Protein AF-A0A7Y0S2H9-F1 (afdb_monomer_lite)

Structure (mmCIF, N/CA/C/O backbone):
data_AF-A0A7Y0S2H9-F1
#
_entry.id   AF-A0A7Y0S2H9-F1
#
loop_
_atom_site.group_PDB
_atom_site.id
_atom_site.type_symbol
_atom_site.label_atom_id
_atom_site.label_alt_id
_atom_site.label_comp_id
_atom_site.label_asym_id
_atom_site.label_entity_id
_atom_site.label_seq_id
_atom_site.pdbx_PDB_ins_code
_atom_site.Cartn_x
_atom_site.Cartn_y
_atom_site.Cartn_z
_atom_site.occupancy
_atom_site.B_iso_or_equiv
_atom_site.auth_seq_id
_atom_site.auth_comp_id
_atom_site.auth_asym_id
_atom_site.auth_atom_id
_atom_site.pdbx_PDB_model_num
ATOM 1 N N . ASN A 1 1 ? -12.670 8.891 1.749 1.00 87.56 1 ASN A N 1
ATOM 2 C CA . ASN A 1 1 ? -11.990 9.666 0.675 1.00 87.56 1 ASN A CA 1
ATOM 3 C C . ASN A 1 1 ? -11.824 8.788 -0.555 1.00 87.56 1 ASN A C 1
ATOM 5 O O . ASN A 1 1 ? -11.623 7.601 -0.358 1.00 87.56 1 ASN A O 1
ATOM 9 N N . ILE A 1 2 ? -11.916 9.323 -1.778 1.00 94.75 2 ILE A N 1
ATOM 10 C CA . ILE A 1 2 ? -11.674 8.546 -3.011 1.00 94.75 2 ILE A CA 1
ATOM 11 C C . ILE A 1 2 ? -10.525 9.192 -3.783 1.00 94.75 2 ILE A C 1
ATOM 13 O O . ILE A 1 2 ? -10.579 10.388 -4.066 1.00 94.75 2 ILE A O 1
ATOM 17 N N . ILE A 1 3 ? -9.511 8.401 -4.123 1.00 95.56 3 ILE A N 1
ATOM 18 C CA . ILE A 1 3 ? -8.389 8.796 -4.976 1.00 95.56 3 ILE A CA 1
ATOM 19 C C . ILE A 1 3 ? -8.462 7.952 -6.245 1.00 95.56 3 ILE A C 1
ATOM 21 O O . ILE A 1 3 ? -8.436 6.728 -6.168 1.00 95.56 3 ILE A O 1
ATOM 25 N N . ARG A 1 4 ? -8.560 8.610 -7.403 1.00 96.19 4 ARG A N 1
ATOM 26 C CA . ARG A 1 4 ? -8.532 7.949 -8.714 1.00 96.19 4 ARG A CA 1
ATOM 27 C C . ARG A 1 4 ? -7.180 8.176 -9.360 1.00 96.19 4 ARG A C 1
ATOM 29 O O . ARG A 1 4 ? -6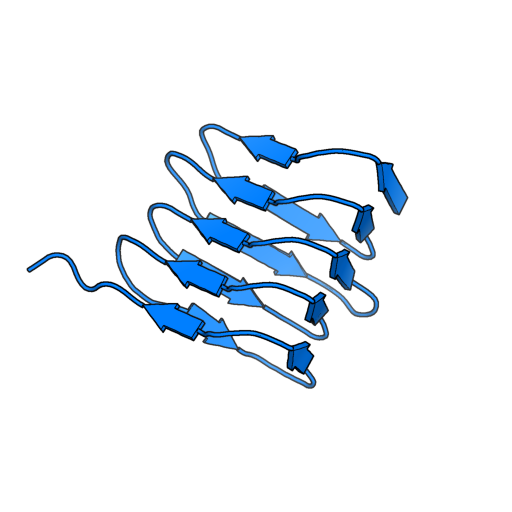.882 9.299 -9.762 1.00 96.19 4 ARG A O 1
ATOM 36 N N . GLY A 1 5 ? -6.374 7.124 -9.424 1.00 95.00 5 GLY A N 1
ATOM 37 C CA . GLY A 1 5 ? -4.983 7.176 -9.852 1.00 95.00 5 GLY A CA 1
ATOM 38 C C . GLY A 1 5 ? -4.006 6.775 -8.750 1.00 95.00 5 GLY A C 1
ATOM 39 O O . GLY A 1 5 ? -4.381 6.485 -7.613 1.00 95.00 5 GLY A O 1
ATOM 40 N N . ASN A 1 6 ? -2.729 6.746 -9.120 1.00 96.31 6 ASN A N 1
ATOM 41 C CA . ASN A 1 6 ? -1.670 6.246 -8.254 1.00 96.31 6 ASN A CA 1
ATOM 42 C C . ASN A 1 6 ? -1.316 7.255 -7.157 1.00 96.31 6 ASN A C 1
ATOM 44 O O . ASN A 1 6 ? -1.276 8.464 -7.388 1.00 96.31 6 ASN A O 1
ATOM 48 N N . VAL A 1 7 ? -0.999 6.737 -5.973 1.00 95.88 7 VAL A N 1
ATOM 49 C CA . VAL A 1 7 ? -0.448 7.509 -4.859 1.00 95.88 7 VAL A CA 1
ATOM 50 C C . VAL A 1 7 ? 1.039 7.215 -4.780 1.00 95.88 7 VAL A C 1
ATOM 52 O O . VAL A 1 7 ? 1.430 6.082 -4.519 1.00 95.88 7 VAL A O 1
ATOM 55 N N . GLU A 1 8 ? 1.869 8.233 -4.971 1.00 95.81 8 GLU A N 1
ATOM 56 C CA . GLU A 1 8 ? 3.319 8.116 -4.843 1.00 95.81 8 GLU A CA 1
ATOM 57 C C . GLU A 1 8 ? 3.832 9.124 -3.816 1.00 95.81 8 GLU A C 1
ATOM 59 O O . GLU A 1 8 ? 3.503 10.310 -3.866 1.00 95.81 8 GLU A O 1
ATOM 64 N N . ALA A 1 9 ? 4.632 8.648 -2.864 1.00 94.50 9 ALA A N 1
ATOM 65 C CA . ALA A 1 9 ? 5.262 9.501 -1.869 1.00 94.50 9 ALA A CA 1
ATOM 66 C C . ALA A 1 9 ? 6.727 9.119 -1.655 1.00 94.50 9 ALA A C 1
ATOM 68 O O . ALA A 1 9 ? 7.093 7.944 -1.605 1.00 94.50 9 ALA A O 1
ATOM 69 N N . ALA A 1 10 ? 7.569 10.133 -1.448 1.00 93.75 10 ALA A N 1
ATOM 70 C CA . ALA A 1 10 ? 8.959 9.927 -1.052 1.00 93.75 10 ALA A CA 1
ATOM 71 C C . ALA A 1 10 ? 9.083 9.404 0.393 1.00 93.75 10 ALA A C 1
ATOM 73 O O . ALA A 1 10 ? 10.020 8.678 0.702 1.00 93.75 10 ALA A O 1
ATOM 74 N N . GLY A 1 11 ? 8.138 9.758 1.269 1.00 93.50 11 GLY A N 1
ATOM 75 C CA . GLY A 1 11 ? 8.090 9.329 2.669 1.00 93.50 11 GLY A CA 1
ATOM 76 C C . GLY A 1 11 ? 6.938 8.369 2.957 1.00 93.50 11 GLY A C 1
ATOM 77 O O . GLY A 1 11 ? 6.428 7.694 2.064 1.00 93.50 11 GLY A O 1
ATOM 78 N N . THR A 1 12 ? 6.514 8.315 4.218 1.00 95.06 12 THR A N 1
ATOM 79 C CA . THR A 1 12 ? 5.418 7.442 4.655 1.00 95.06 12 THR A CA 1
ATOM 80 C C . THR A 1 12 ? 4.075 7.864 4.059 1.00 95.06 12 THR A C 1
ATOM 82 O O . THR A 1 12 ? 3.678 9.024 4.161 1.00 95.06 12 THR A O 1
ATOM 85 N N . VAL A 1 13 ? 3.341 6.901 3.504 1.00 95.94 13 VAL A N 1
ATOM 86 C CA . VAL A 1 13 ? 1.937 7.052 3.109 1.00 95.94 13 VAL A CA 1
ATOM 87 C C . VAL A 1 13 ? 1.064 6.558 4.256 1.00 95.94 13 VAL A C 1
ATOM 89 O O . VAL A 1 13 ? 1.224 5.430 4.709 1.00 95.94 13 VAL A O 1
ATOM 92 N N . THR A 1 14 ? 0.142 7.396 4.732 1.00 95.56 14 THR A N 1
ATOM 93 C CA . THR A 1 14 ? -0.871 7.005 5.726 1.00 95.56 14 THR A CA 1
ATOM 94 C C . THR A 1 14 ? -2.261 7.198 5.140 1.00 95.56 14 THR A C 1
ATOM 96 O O . THR A 1 14 ? -2.650 8.327 4.844 1.00 95.56 14 THR A O 1
ATOM 99 N N . LEU A 1 15 ? -3.010 6.110 4.984 1.00 94.44 15 LEU A N 1
ATOM 100 C CA . LEU A 1 15 ? -4.390 6.129 4.497 1.00 94.44 15 LEU A CA 1
ATOM 101 C C . LEU A 1 15 ? -5.361 5.923 5.661 1.00 94.44 15 LEU A C 1
ATOM 103 O O . LEU A 1 15 ? -5.103 5.108 6.542 1.0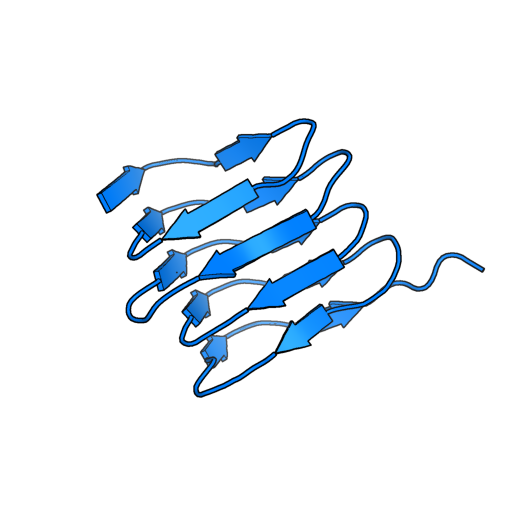0 94.44 15 LEU A O 1
ATOM 107 N N . LYS A 1 16 ? -6.448 6.698 5.675 1.00 95.38 16 LYS A N 1
ATOM 108 C CA . LYS A 1 16 ? -7.455 6.728 6.743 1.00 95.38 16 LYS A CA 1
ATOM 109 C C . LYS A 1 16 ? -8.842 6.777 6.132 1.00 95.38 16 LYS A C 1
ATOM 111 O O . LYS A 1 16 ? -9.256 7.832 5.646 1.00 95.38 16 LYS A O 1
ATOM 116 N N . GLN A 1 17 ? -9.534 5.640 6.138 1.00 94.69 17 GLN A N 1
ATOM 117 C CA . GLN A 1 17 ? -10.846 5.479 5.500 1.00 94.69 17 GLN A CA 1
ATOM 118 C C . GLN A 1 17 ? -10.827 5.973 4.038 1.00 94.69 17 GLN A C 1
ATOM 120 O O . GLN A 1 17 ? -11.642 6.801 3.593 1.00 94.69 17 GLN A O 1
ATOM 125 N N . THR A 1 18 ? -9.813 5.524 3.297 1.00 95.38 18 THR A N 1
ATOM 126 C CA . THR A 1 18 ? -9.557 5.944 1.918 1.00 95.38 18 THR A CA 1
ATOM 127 C C . THR A 1 18 ? -9.741 4.780 0.955 1.00 95.38 18 THR A C 1
ATOM 129 O O . THR A 1 18 ? -9.231 3.686 1.179 1.00 95.38 18 THR A O 1
ATOM 132 N N . HIS A 1 19 ? -10.438 5.055 -0.144 1.00 96.81 19 HIS A N 1
ATOM 133 C CA . HIS A 1 19 ? -10.531 4.194 -1.310 1.00 96.81 19 HIS A CA 1
ATOM 134 C C . HIS A 1 19 ? -9.560 4.702 -2.383 1.00 96.81 19 HIS A C 1
ATOM 136 O O . HIS A 1 19 ? -9.640 5.869 -2.779 1.00 96.81 19 HIS A O 1
ATOM 142 N N . VAL A 1 20 ? -8.632 3.857 -2.824 1.00 97.38 20 VAL A N 1
ATOM 143 C CA . VAL A 1 20 ? -7.652 4.167 -3.870 1.00 97.38 20 VAL A CA 1
ATOM 144 C C . VAL A 1 20 ? -7.919 3.271 -5.072 1.00 97.38 20 VAL A C 1
ATOM 146 O O . VAL A 1 20 ? -7.742 2.059 -5.003 1.00 97.38 20 VAL A O 1
ATOM 149 N N . GLU A 1 21 ? -8.330 3.878 -6.179 1.00 97.25 21 GLU A N 1
ATOM 150 C CA . GLU A 1 21 ? -8.465 3.238 -7.489 1.00 97.25 21 GLU A CA 1
ATOM 151 C C . GLU A 1 21 ? -7.131 3.409 -8.243 1.00 97.25 21 GLU A C 1
ATOM 153 O O . GLU A 1 21 ? -7.006 4.251 -9.137 1.00 97.25 21 GLU A O 1
ATOM 158 N N . GLY A 1 22 ? -6.095 2.690 -7.806 1.00 96.69 22 GLY A N 1
ATOM 159 C CA . GLY A 1 22 ? -4.728 2.800 -8.316 1.00 96.69 22 GLY A CA 1
ATOM 160 C C . GLY A 1 22 ? -3.687 2.217 -7.358 1.00 96.69 22 GLY A C 1
ATOM 161 O O . GLY A 1 22 ? -4.006 1.800 -6.243 1.00 96.69 22 GLY A O 1
ATOM 162 N N . SER A 1 23 ? -2.424 2.201 -7.787 1.00 97.44 23 SER A N 1
ATOM 163 C CA . SER A 1 23 ? -1.323 1.657 -6.985 1.00 97.44 23 SER A CA 1
ATOM 164 C C . SER A 1 23 ? -0.817 2.665 -5.950 1.00 97.44 23 SER A C 1
ATOM 166 O O . SER A 1 23 ? -0.798 3.875 -6.190 1.00 97.44 23 SER A O 1
ATOM 168 N N . VAL A 1 24 ? -0.351 2.166 -4.806 1.00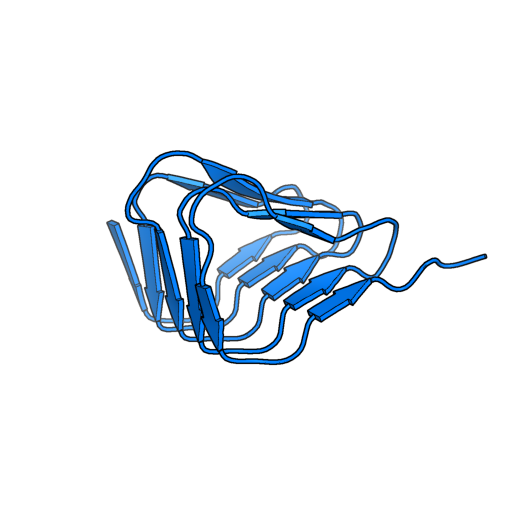 97.25 24 VAL A N 1
ATOM 169 C CA . VAL A 1 24 ? 0.210 2.971 -3.713 1.00 97.25 24 VAL A CA 1
ATOM 170 C C . VAL A 1 24 ? 1.689 2.649 -3.557 1.00 97.25 24 VAL A C 1
ATOM 172 O O . VAL A 1 24 ? 2.062 1.530 -3.210 1.00 97.25 24 VAL A O 1
ATOM 175 N N . THR A 1 25 ? 2.546 3.639 -3.788 1.00 96.69 25 THR A N 1
ATOM 176 C CA . THR A 1 25 ? 4.001 3.490 -3.719 1.00 96.69 25 THR A CA 1
ATOM 177 C C . THR A 1 25 ? 4.615 4.457 -2.711 1.00 96.69 25 THR A C 1
ATOM 179 O O . THR A 1 25 ? 4.451 5.672 -2.811 1.00 96.69 25 THR A O 1
ATOM 182 N N . SER A 1 26 ? 5.377 3.920 -1.759 1.00 95.62 26 SER A N 1
ATOM 183 C CA . SER A 1 26 ? 6.279 4.696 -0.904 1.00 95.62 26 SER A CA 1
ATOM 184 C C . SER A 1 26 ? 7.731 4.387 -1.267 1.00 95.62 26 SER A C 1
ATOM 186 O O . SER A 1 26 ? 8.211 3.267 -1.069 1.00 95.62 26 SER A O 1
ATOM 188 N N . ILE A 1 27 ? 8.435 5.382 -1.809 1.00 91.19 27 ILE A N 1
ATOM 189 C CA . ILE A 1 27 ? 9.795 5.227 -2.349 1.00 91.19 27 ILE A CA 1
ATOM 190 C C . ILE A 1 27 ? 10.848 5.174 -1.237 1.00 91.19 27 ILE A C 1
ATOM 192 O O . ILE A 1 27 ? 11.853 4.488 -1.380 1.00 91.19 27 ILE A O 1
ATOM 196 N N . GLY A 1 28 ? 10.637 5.885 -0.129 1.00 85.12 28 GLY A N 1
ATOM 197 C CA . GLY A 1 28 ? 11.602 5.978 0.972 1.00 85.12 28 GLY A CA 1
ATOM 198 C C . GLY A 1 28 ? 11.016 5.672 2.346 1.00 85.12 28 GLY A C 1
ATOM 199 O O . GLY A 1 28 ? 11.714 5.814 3.346 1.00 85.12 28 GLY A O 1
ATOM 200 N N . GLY A 1 29 ? 9.748 5.265 2.421 1.00 90.75 29 GLY A N 1
ATOM 201 C CA . GLY A 1 29 ? 9.048 5.090 3.686 1.00 90.75 29 GLY A CA 1
ATOM 202 C C . GLY A 1 29 ? 8.188 3.836 3.756 1.00 90.75 29 GLY A C 1
ATOM 203 O O . GLY A 1 29 ? 8.425 2.820 3.095 1.00 90.75 29 GLY A O 1
ATOM 204 N N . GLU A 1 30 ? 7.205 3.927 4.640 1.00 94.81 30 GLU A N 1
ATOM 205 C CA . GLU A 1 30 ? 6.201 2.905 4.898 1.00 94.81 30 GLU A CA 1
ATOM 206 C C . GLU A 1 30 ? 4.904 3.223 4.146 1.00 94.81 30 GLU A C 1
ATOM 208 O O . GLU A 1 30 ? 4.550 4.389 3.964 1.00 94.81 30 GLU A O 1
ATOM 213 N N . VAL A 1 31 ? 4.161 2.193 3.747 1.00 96.50 31 VAL A N 1
ATOM 214 C CA . VAL A 1 31 ? 2.734 2.347 3.439 1.00 96.50 31 VAL A CA 1
ATOM 215 C C . VAL A 1 31 ? 1.951 1.793 4.614 1.00 96.50 31 VAL A C 1
ATOM 217 O O . VAL A 1 31 ? 2.059 0.605 4.911 1.00 96.50 31 VAL A O 1
ATOM 220 N N . LYS A 1 32 ? 1.163 2.642 5.276 1.00 96.00 32 LYS A N 1
ATOM 221 C CA . LYS A 1 32 ? 0.282 2.216 6.359 1.00 96.00 32 LYS A CA 1
ATOM 222 C C . LYS A 1 32 ? -1.160 2.645 6.153 1.00 96.00 32 LYS A C 1
ATOM 224 O O . LYS A 1 32 ? -1.448 3.753 5.698 1.00 96.00 32 LYS A O 1
ATOM 229 N N . THR A 1 33 ? -2.071 1.769 6.535 1.00 95.19 33 THR A N 1
ATOM 230 C CA . THR A 1 33 ? -3.503 2.057 6.601 1.00 95.19 33 THR A CA 1
ATOM 231 C C . THR A 1 33 ? -3.926 2.068 8.058 1.00 95.19 33 THR A C 1
ATOM 233 O O . THR A 1 33 ? -3.6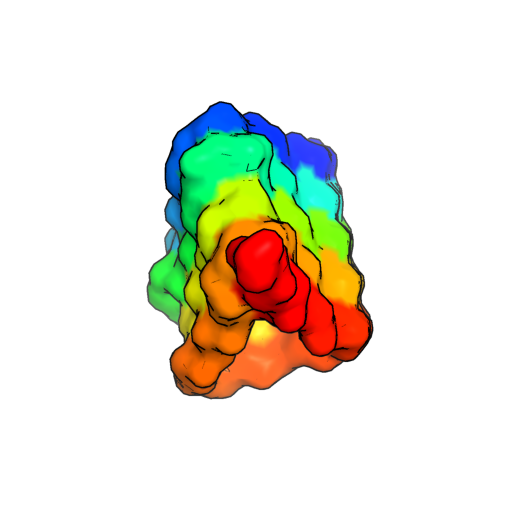28 1.134 8.798 1.00 95.19 33 THR A O 1
ATOM 236 N N . GLU A 1 34 ? -4.627 3.112 8.464 1.00 91.81 34 GLU A N 1
ATOM 237 C CA . GLU A 1 34 ? -5.212 3.237 9.791 1.00 91.81 34 GLU A CA 1
ATOM 238 C C . GLU A 1 34 ? -6.735 3.318 9.648 1.00 91.81 34 GLU A C 1
ATOM 240 O O . GLU A 1 34 ? -7.244 3.870 8.668 1.00 91.81 34 GLU A O 1
ATOM 245 N N . GLN A 1 35 ? -7.453 2.837 10.665 1.00 88.38 35 GLN A N 1
ATOM 246 C CA . GLN A 1 35 ? -8.921 2.805 10.715 1.00 88.38 35 GLN A CA 1
ATOM 247 C C . GLN A 1 35 ? -9.561 1.844 9.699 1.00 88.38 35 GLN A C 1
ATOM 249 O O . GLN A 1 35 ? -8.937 1.379 8.750 1.00 88.38 35 GLN A O 1
ATOM 254 N N . SER A 1 36 ? -10.838 1.549 9.915 1.00 89.19 36 SER A N 1
ATOM 255 C CA . SER A 1 36 ? -11.603 0.627 9.084 1.00 89.19 36 SER A CA 1
ATOM 256 C C . SER A 1 36 ? -12.086 1.262 7.779 1.00 89.19 36 SER A C 1
ATOM 258 O O . SER A 1 36 ? -12.322 2.472 7.697 1.00 89.19 36 SER A O 1
ATOM 260 N N . GLY A 1 37 ? -12.273 0.433 6.750 1.00 89.62 37 GLY A N 1
ATOM 261 C CA . GLY A 1 37 ? -12.855 0.862 5.474 1.00 89.62 37 GLY A CA 1
ATOM 262 C C . GLY A 1 37 ? -11.848 1.445 4.483 1.00 89.62 37 GLY A C 1
ATOM 263 O O . GLY A 1 37 ? -12.226 2.239 3.622 1.00 89.62 37 GLY A O 1
ATOM 264 N N . ASN A 1 38 ? -10.571 1.072 4.601 1.00 95.50 38 ASN A N 1
ATOM 265 C CA . ASN A 1 38 ? -9.596 1.323 3.547 1.00 95.50 38 ASN A CA 1
ATOM 266 C C . ASN A 1 38 ? -9.739 0.261 2.447 1.00 95.50 38 ASN A C 1
ATOM 268 O O . ASN A 1 38 ? -9.848 -0.936 2.726 1.00 95.50 38 ASN A O 1
ATOM 272 N N . GLU A 1 39 ? -9.707 0.690 1.190 1.00 96.75 39 GLU A N 1
ATOM 273 C CA . GLU A 1 39 ? -9.700 -0.220 0.048 1.00 96.75 39 GLU A CA 1
ATOM 274 C C . GLU A 1 39 ? -8.735 0.289 -1.021 1.00 96.75 39 GLU A C 1
ATOM 276 O O . GLU A 1 39 ? -8.730 1.469 -1.359 1.00 96.75 39 GLU A O 1
ATOM 281 N N . ILE A 1 40 ? -7.892 -0.603 -1.530 1.00 97.12 40 ILE A N 1
ATOM 282 C CA . ILE A 1 40 ? -6.858 -0.302 -2.516 1.00 97.12 40 ILE A CA 1
ATOM 283 C C . ILE A 1 40 ? -7.046 -1.273 -3.679 1.00 97.12 40 ILE A C 1
ATOM 285 O O . ILE A 1 40 ? -6.910 -2.487 -3.526 1.00 97.12 40 ILE A O 1
ATOM 289 N N . GLN A 1 41 ? -7.403 -0.735 -4.838 1.00 97.25 41 GLN A N 1
ATOM 290 C CA . GLN A 1 41 ? -7.559 -1.467 -6.090 1.00 97.25 41 GLN A CA 1
ATOM 291 C C . GLN A 1 41 ? -6.320 -1.229 -6.953 1.00 97.25 41 GLN A C 1
ATOM 293 O O . GLN A 1 41 ? -6.326 -0.427 -7.885 1.00 97.25 41 GLN A O 1
ATOM 298 N N . GLY A 1 42 ? -5.235 -1.890 -6.575 1.00 97.00 42 GLY A N 1
ATOM 299 C CA . GLY A 1 42 ? -3.922 -1.747 -7.178 1.00 97.00 42 GLY A CA 1
ATOM 300 C C . GLY A 1 42 ? -2.845 -2.320 -6.269 1.00 97.00 42 GLY A C 1
ATOM 301 O O . GLY A 1 42 ? -3.115 -2.757 -5.146 1.00 97.00 42 GLY A O 1
ATOM 302 N N . ASP A 1 43 ? -1.614 -2.299 -6.763 1.00 97.62 43 ASP A N 1
ATOM 303 C CA . ASP A 1 43 ? -0.4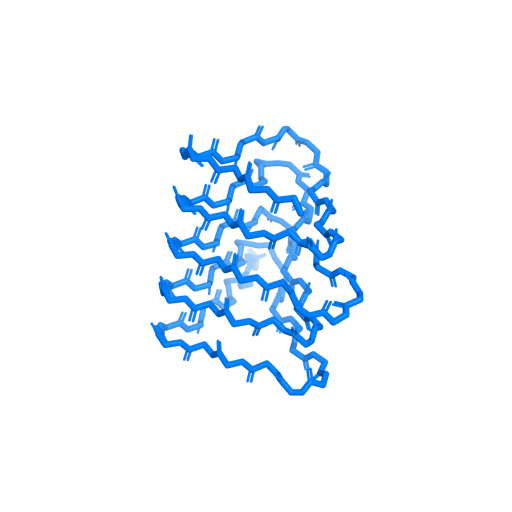77 -2.840 -6.028 1.00 97.62 43 ASP A CA 1
ATOM 304 C C . ASP A 1 43 ? -0.021 -1.874 -4.932 1.00 97.62 43 ASP A C 1
ATOM 306 O O . ASP A 1 43 ? -0.064 -0.648 -5.082 1.00 97.62 43 ASP A O 1
ATOM 310 N N . ILE A 1 44 ? 0.481 -2.433 -3.837 1.00 96.62 44 ILE A N 1
ATOM 311 C CA . ILE A 1 44 ? 1.127 -1.691 -2.761 1.00 96.62 44 ILE A CA 1
ATOM 312 C C . ILE A 1 44 ? 2.614 -2.008 -2.794 1.00 96.62 44 ILE A C 1
ATOM 314 O O . ILE A 1 44 ? 3.011 -3.158 -2.640 1.00 96.62 44 ILE A O 1
ATOM 318 N N . SER A 1 45 ? 3.454 -0.986 -2.934 1.00 95.75 45 SER A N 1
ATOM 319 C CA . SER A 1 45 ? 4.908 -1.126 -2.852 1.00 95.75 45 SER A CA 1
ATOM 320 C C . SER A 1 45 ? 5.476 -0.149 -1.832 1.00 95.75 45 SER A C 1
ATOM 322 O O . SER A 1 45 ? 5.385 1.063 -2.009 1.00 95.75 45 SER A O 1
ATOM 324 N N . ALA A 1 46 ? 6.152 -0.653 -0.806 1.00 95.50 46 ALA A N 1
ATOM 325 C CA . ALA A 1 46 ? 6.900 0.178 0.133 1.00 95.50 46 ALA A CA 1
ATOM 326 C C . ALA A 1 46 ? 8.384 -0.178 0.125 1.00 95.50 46 ALA A C 1
ATOM 328 O O . ALA A 1 46 ? 8.758 -1.352 0.079 1.00 95.50 46 ALA A O 1
ATOM 329 N N . SER A 1 47 ? 9.249 0.834 0.209 1.00 93.25 47 SER A N 1
ATOM 330 C CA . SER A 1 47 ? 10.685 0.590 0.340 1.00 93.25 47 SER A CA 1
ATOM 331 C C . SER A 1 47 ? 11.081 0.078 1.724 1.00 93.25 47 SER A C 1
ATOM 333 O O . SER A 1 47 ? 12.094 -0.609 1.818 1.00 93.25 47 SER A O 1
ATOM 335 N N . SER A 1 48 ? 10.332 0.416 2.779 1.00 91.81 48 SER A N 1
ATOM 336 C CA . SER A 1 48 ? 10.653 0.012 4.155 1.00 91.81 48 SER A CA 1
ATOM 337 C C . SER A 1 48 ? 9.724 -1.088 4.673 1.00 91.81 48 SER A C 1
ATOM 339 O O . SER A 1 48 ? 10.144 -2.235 4.806 1.00 91.81 48 SER A O 1
ATOM 341 N N . ARG A 1 49 ? 8.458 -0.754 4.938 1.00 93.56 49 ARG A N 1
ATOM 342 C CA . ARG A 1 49 ? 7.451 -1.647 5.529 1.00 93.56 49 ARG A CA 1
ATOM 343 C C . ARG A 1 49 ? 6.082 -1.387 4.906 1.00 93.56 49 ARG A C 1
ATOM 345 O O . ARG A 1 49 ? 5.798 -0.258 4.509 1.00 93.56 49 ARG A O 1
ATOM 352 N N . VAL A 1 50 ? 5.228 -2.406 4.863 1.00 95.94 50 VAL A N 1
ATOM 353 C CA . VAL A 1 50 ? 3.784 -2.223 4.655 1.00 95.94 50 VAL A CA 1
ATOM 354 C C . VAL A 1 50 ? 3.040 -2.651 5.917 1.00 95.94 50 VAL A C 1
ATOM 356 O O . VAL A 1 50 ? 3.284 -3.751 6.399 1.00 95.94 50 VAL A O 1
ATOM 359 N N . THR A 1 51 ? 2.133 -1.819 6.424 1.00 95.50 51 THR A N 1
ATOM 360 C CA . THR A 1 51 ? 1.290 -2.126 7.590 1.00 95.50 51 THR A CA 1
ATOM 361 C C . THR A 1 51 ? -0.179 -1.953 7.219 1.00 95.50 51 THR A C 1
ATOM 363 O O . THR A 1 51 ? -0.633 -0.834 6.974 1.00 95.50 51 THR A O 1
ATOM 366 N N . LEU A 1 52 ? -0.930 -3.053 7.157 1.00 95.00 52 LEU A N 1
ATOM 367 C CA . LEU A 1 52 ? -2.348 -3.041 6.801 1.00 95.00 52 LEU A CA 1
ATOM 368 C C . LEU A 1 52 ? -3.231 -3.302 8.022 1.00 95.00 52 LEU A C 1
ATOM 370 O O . LEU A 1 52 ? -2.992 -4.243 8.780 1.00 95.00 52 LEU A O 1
ATOM 374 N N . ASN A 1 53 ? -4.287 -2.511 8.175 1.00 94.94 53 ASN A N 1
ATOM 375 C CA . ASN A 1 53 ? -5.285 -2.649 9.230 1.00 94.94 53 ASN A CA 1
ATOM 376 C C . ASN A 1 53 ? -6.679 -2.450 8.631 1.00 94.94 53 ASN A C 1
ATOM 378 O O . ASN A 1 53 ? -6.931 -1.422 8.000 1.00 94.94 53 ASN A O 1
ATOM 382 N N . GLU A 1 54 ? -7.546 -3.455 8.777 1.00 94.56 54 GLU A N 1
ATOM 383 C CA . GLU A 1 54 ? -8.919 -3.482 8.262 1.00 94.56 54 GLU A CA 1
ATOM 384 C C . GLU A 1 54 ? -9.025 -2.993 6.808 1.00 94.56 54 GLU A C 1
ATOM 386 O O . GLU A 1 54 ? -9.896 -2.194 6.443 1.00 94.56 54 GLU A O 1
ATOM 391 N N . THR A 1 55 ? -8.086 -3.458 5.979 1.00 95.50 55 THR A N 1
ATOM 392 C CA . THR A 1 55 ? -7.915 -3.012 4.598 1.00 95.50 55 THR A CA 1
ATOM 393 C C . THR A 1 55 ? -8.195 -4.128 3.610 1.00 95.50 55 THR A C 1
ATOM 395 O O . THR A 1 55 ? -7.718 -5.257 3.751 1.00 95.50 55 THR A O 1
ATOM 398 N N . LYS A 1 56 ? -8.921 -3.784 2.547 1.00 96.69 56 LYS A N 1
ATOM 399 C CA . LYS A 1 56 ? -9.065 -4.635 1.370 1.00 96.69 56 LYS A CA 1
ATOM 400 C C . LYS A 1 56 ? -8.094 -4.194 0.281 1.00 96.69 56 LYS A C 1
ATOM 402 O O . LYS A 1 56 ? -8.150 -3.061 -0.179 1.00 96.69 56 LYS A O 1
ATOM 407 N N . VAL A 1 57 ? -7.240 -5.098 -0.166 1.00 96.88 57 VAL A N 1
ATOM 408 C CA . VAL A 1 57 ? -6.313 -4.893 -1.278 1.00 96.88 57 VAL A CA 1
ATOM 409 C C . VAL A 1 57 ? -6.691 -5.844 -2.403 1.00 96.88 57 VAL A C 1
ATOM 411 O O . VAL A 1 57 ? -6.923 -7.033 -2.178 1.00 96.88 57 VAL A O 1
ATOM 414 N N . THR A 1 58 ? -6.788 -5.314 -3.615 1.00 97.38 58 THR A N 1
ATOM 415 C CA . THR A 1 58 ? -6.961 -6.086 -4.850 1.00 97.38 58 THR A CA 1
ATOM 416 C C . THR A 1 58 ? -5.761 -5.790 -5.737 1.00 97.38 58 THR A C 1
ATOM 418 O O . THR A 1 58 ? -5.776 -4.817 -6.485 1.00 97.38 58 THR A O 1
ATOM 421 N N . GLY A 1 59 ? -4.705 -6.580 -5.569 1.00 96.38 59 GLY A N 1
ATOM 422 C CA . GLY A 1 59 ? -3.367 -6.316 -6.092 1.00 96.38 59 GLY A CA 1
ATOM 423 C C . GLY A 1 59 ? -2.294 -6.932 -5.196 1.00 96.38 59 GLY A C 1
ATOM 424 O O . GLY A 1 59 ? -2.594 -7.462 -4.120 1.00 96.38 59 GLY A O 1
ATOM 425 N N . ASP A 1 60 ? -1.047 -6.861 -5.645 1.00 97.00 60 ASP A N 1
ATOM 426 C CA . ASP A 1 60 ? 0.096 -7.414 -4.927 1.00 97.00 60 ASP A CA 1
ATOM 427 C C . ASP A 1 60 ? 0.599 -6.442 -3.850 1.00 97.00 60 ASP A C 1
ATOM 429 O O . ASP A 1 60 ? 0.615 -5.224 -4.026 1.00 97.00 60 ASP A O 1
ATOM 433 N N . VAL A 1 61 ? 1.059 -6.977 -2.719 1.00 96.44 61 VAL A N 1
ATOM 434 C CA . VAL A 1 61 ? 1.633 -6.208 -1.610 1.00 96.44 61 VAL A CA 1
ATOM 435 C C . VAL A 1 61 ? 3.106 -6.556 -1.470 1.00 96.44 61 VAL A C 1
ATOM 437 O O . VAL A 1 61 ? 3.459 -7.654 -1.048 1.00 96.44 61 VAL A O 1
ATOM 440 N N . THR A 1 62 ? 3.977 -5.606 -1.795 1.00 95.19 62 THR A N 1
ATOM 441 C CA . THR A 1 62 ? 5.430 -5.768 -1.748 1.00 95.19 62 THR A CA 1
ATOM 442 C C . THR A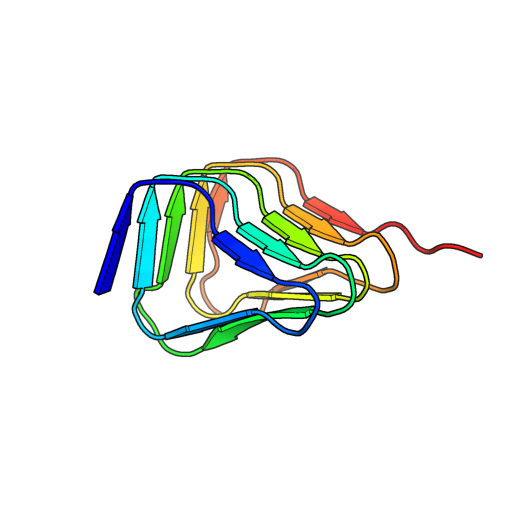 1 62 ? 6.072 -4.804 -0.752 1.00 95.19 62 THR A C 1
ATOM 444 O O . THR A 1 62 ? 5.941 -3.585 -0.854 1.00 95.19 62 THR A O 1
ATOM 447 N N . SER A 1 63 ? 6.853 -5.347 0.177 1.00 93.88 63 SER A N 1
ATOM 448 C CA . SER A 1 63 ? 7.786 -4.596 1.016 1.00 93.88 63 SER A CA 1
ATOM 449 C C . SER A 1 63 ? 9.210 -4.929 0.591 1.00 93.88 63 SER A C 1
ATOM 451 O O . SER A 1 63 ? 9.569 -6.101 0.532 1.00 93.88 63 SER A O 1
ATOM 453 N N . LYS A 1 64 ? 10.020 -3.922 0.250 1.00 89.44 64 LYS A N 1
ATOM 454 C CA . LYS A 1 64 ? 11.394 -4.125 -0.251 1.00 89.44 64 LYS A CA 1
ATOM 455 C C . LYS A 1 64 ? 12.472 -4.129 0.838 1.00 89.44 64 LYS A C 1
ATOM 457 O O . LYS A 1 64 ? 13.618 -4.458 0.534 1.00 89.44 64 LYS A O 1
ATOM 462 N N . GLY A 1 65 ? 12.138 -3.676 2.044 1.00 82.56 65 GLY A N 1
ATOM 463 C CA . GLY A 1 65 ? 13.110 -3.404 3.102 1.00 82.56 65 GLY A CA 1
ATOM 464 C C . GLY A 1 65 ? 13.052 -4.413 4.238 1.00 82.56 65 GLY A C 1
ATOM 465 O O . GLY A 1 65 ? 14.048 -5.070 4.534 1.00 82.56 65 GLY A O 1
ATOM 466 N N . LEU A 1 66 ? 11.899 -4.483 4.905 1.00 81.88 66 LEU A N 1
ATOM 467 C CA . LEU A 1 66 ? 11.759 -5.165 6.189 1.00 81.88 66 LEU A CA 1
ATOM 468 C C . LEU A 1 66 ? 10.682 -6.246 6.139 1.00 81.88 66 LEU A C 1
ATOM 470 O O . LEU A 1 66 ? 10.995 -7.431 6.102 1.00 81.88 66 LEU A O 1
ATOM 474 N N . GLU A 1 67 ? 9.414 -5.842 6.173 1.00 91.31 67 GLU A N 1
ATOM 475 C CA . GLU A 1 67 ? 8.299 -6.761 6.406 1.00 91.31 67 GLU A CA 1
ATOM 476 C C . GLU A 1 67 ? 6.974 -6.220 5.853 1.00 91.31 67 GLU A C 1
ATOM 478 O O . GLU A 1 67 ? 6.854 -5.033 5.525 1.00 91.31 67 GLU A O 1
ATOM 483 N N . VAL A 1 68 ? 5.986 -7.111 5.766 1.00 93.44 68 VAL A N 1
ATOM 484 C CA . VAL A 1 68 ? 4.571 -6.780 5.572 1.00 93.44 68 VAL A CA 1
ATOM 485 C C . VAL A 1 68 ? 3.823 -7.230 6.825 1.00 93.44 68 VAL A C 1
ATOM 487 O O . VAL A 1 68 ? 3.835 -8.413 7.155 1.00 93.44 68 VAL A O 1
ATOM 490 N N . ILE A 1 69 ? 3.178 -6.293 7.514 1.00 94.06 69 ILE A N 1
ATOM 491 C CA . ILE A 1 69 ? 2.383 -6.532 8.717 1.00 94.06 69 ILE A CA 1
ATOM 492 C C . ILE A 1 69 ? 0.906 -6.468 8.338 1.00 94.06 69 ILE A C 1
ATOM 494 O O . ILE A 1 69 ? 0.433 -5.464 7.806 1.00 94.06 69 ILE A O 1
ATOM 498 N N . LEU A 1 70 ? 0.174 -7.538 8.635 1.00 92.50 70 LEU A N 1
ATOM 499 C CA . LEU A 1 70 ? -1.280 -7.589 8.535 1.00 92.50 70 LEU A CA 1
ATOM 500 C C . LEU A 1 70 ? -1.841 -7.623 9.958 1.00 92.50 70 LEU A C 1
ATOM 502 O O . LEU A 1 70 ? -1.654 -8.609 10.666 1.00 92.50 70 LEU A O 1
ATOM 506 N N . GLU A 1 71 ? -2.511 -6.552 10.373 1.00 90.56 71 GLU A N 1
ATOM 507 C CA . GLU A 1 71 ? -3.249 -6.502 11.637 1.00 90.56 71 GLU A CA 1
ATOM 508 C C . GLU A 1 71 ? -4.611 -7.221 11.492 1.00 90.56 71 GLU A C 1
ATOM 510 O O . GLU A 1 71 ? -4.671 -8.374 11.062 1.00 90.56 71 GLU A O 1
ATOM 515 N N . ALA A 1 72 ? -5.732 -6.577 11.831 1.00 86.38 72 ALA A N 1
ATOM 516 C CA . ALA A 1 72 ? -7.046 -7.218 11.854 1.00 86.38 72 ALA A CA 1
ATOM 517 C C . ALA A 1 72 ? -7.800 -7.122 10.514 1.00 86.38 72 ALA A C 1
ATOM 519 O O . ALA A 1 72 ? -7.754 -6.101 9.835 1.00 86.38 72 ALA A O 1
ATOM 520 N N . ASN A 1 73 ? -8.541 -8.183 10.166 1.00 90.81 73 ASN A N 1
ATOM 521 C CA . ASN A 1 73 ? -9.539 -8.240 9.079 1.00 90.81 73 ASN A CA 1
ATOM 522 C C . ASN A 1 73 ? -9.072 -7.737 7.701 1.00 90.81 73 ASN A C 1
ATOM 524 O O . ASN A 1 73 ? -9.871 -7.226 6.914 1.00 90.81 73 ASN A O 1
ATOM 528 N N . ASN A 1 74 ? -7.786 -7.896 7.393 1.00 92.94 74 ASN A N 1
ATOM 529 C CA . ASN A 1 74 ? -7.266 -7.565 6.075 1.00 92.94 74 ASN A CA 1
ATOM 530 C C . ASN A 1 74 ? -7.672 -8.626 5.047 1.00 92.94 74 ASN A C 1
ATOM 532 O O . ASN A 1 74 ? -7.676 -9.823 5.333 1.00 92.94 74 ASN A O 1
ATOM 536 N N . GLN A 1 75 ? -7.968 -8.181 3.831 1.00 95.62 75 GLN A N 1
ATOM 537 C CA . GLN A 1 75 ? -8.228 -9.054 2.691 1.00 95.62 75 GLN A CA 1
ATOM 538 C C . GLN A 1 75 ? -7.281 -8.659 1.571 1.00 95.62 75 GLN A C 1
ATOM 540 O O . GLN A 1 75 ? -7.414 -7.569 1.027 1.00 95.62 75 GLN A O 1
ATOM 545 N N . VAL A 1 76 ? -6.342 -9.530 1.216 1.00 95.44 76 VAL A N 1
ATOM 546 C CA . VAL A 1 76 ? -5.429 -9.293 0.094 1.00 95.44 76 VAL A CA 1
ATOM 547 C C . VAL A 1 76 ? -5.747 -10.298 -1.002 1.00 95.44 76 VAL A C 1
ATOM 549 O O . VAL A 1 76 ? -5.554 -11.499 -0.831 1.00 95.44 76 VAL A O 1
ATOM 552 N N . HIS A 1 77 ? -6.265 -9.799 -2.120 1.00 95.94 77 HIS A N 1
ATOM 553 C CA . HIS A 1 77 ? -6.539 -10.574 -3.326 1.00 95.94 77 HIS A CA 1
ATOM 554 C C . HIS A 1 77 ? -5.362 -10.401 -4.291 1.00 95.94 77 HIS A C 1
ATOM 556 O O . HIS A 1 77 ? -5.457 -9.680 -5.282 1.00 95.94 77 HIS A O 1
ATOM 562 N N . GLY A 1 78 ? -4.237 -11.015 -3.937 1.00 94.62 78 GLY A N 1
ATOM 563 C CA . GLY A 1 78 ? -2.964 -10.919 -4.644 1.00 94.62 78 GLY A CA 1
ATOM 564 C C . GLY A 1 78 ? -1.857 -11.613 -3.857 1.00 94.62 78 GLY A C 1
ATOM 565 O O . GLY A 1 78 ? -2.120 -12.322 -2.882 1.00 94.62 78 GLY A O 1
ATOM 566 N N . ASN A 1 79 ? -0.617 -11.414 -4.277 1.00 95.50 79 ASN A N 1
ATOM 567 C CA . ASN A 1 79 ? 0.560 -11.942 -3.606 1.00 95.50 79 ASN A CA 1
ATOM 568 C C . ASN A 1 79 ? 1.032 -10.995 -2.504 1.00 95.50 79 ASN A C 1
ATOM 570 O O . ASN A 1 79 ? 0.904 -9.777 -2.608 1.00 95.50 79 ASN A O 1
ATOM 574 N N . ILE A 1 80 ? 1.647 -11.556 -1.465 1.00 94.25 80 ILE A N 1
ATOM 575 C CA . ILE A 1 80 ? 2.333 -10.782 -0.431 1.00 94.25 80 ILE A CA 1
ATOM 576 C C . ILE A 1 80 ? 3.804 -11.164 -0.451 1.00 94.25 80 ILE A C 1
ATOM 578 O O . ILE A 1 80 ? 4.154 -12.323 -0.232 1.00 94.25 80 ILE A O 1
ATOM 582 N N . LEU A 1 81 ? 4.662 -10.181 -0.706 1.00 93.38 81 LEU A N 1
ATOM 583 C CA . LEU A 1 81 ? 6.103 -10.349 -0.780 1.00 93.38 81 LEU A CA 1
ATOM 584 C C . LEU A 1 81 ? 6.795 -9.391 0.190 1.00 93.38 81 LEU A C 1
ATOM 586 O O . LEU A 1 81 ? 6.793 -8.177 0.005 1.00 93.38 81 LEU A O 1
ATOM 590 N N . ALA A 1 82 ? 7.443 -9.943 1.210 1.00 91.44 82 ALA A N 1
ATOM 591 C CA . ALA A 1 82 ? 8.382 -9.211 2.048 1.00 91.44 82 ALA A CA 1
ATOM 592 C C . ALA A 1 82 ? 9.807 -9.594 1.638 1.00 91.44 82 ALA A C 1
ATOM 594 O O . ALA A 1 82 ? 10.264 -10.705 1.903 1.00 91.44 82 ALA A O 1
ATOM 595 N N . LEU A 1 83 ? 10.499 -8.683 0.960 1.00 85.25 83 LEU A N 1
ATOM 596 C CA . LEU A 1 83 ? 11.916 -8.819 0.666 1.00 85.25 83 LEU A CA 1
ATOM 597 C C . LEU A 1 83 ? 12.699 -8.327 1.877 1.00 85.25 83 LEU A C 1
ATOM 599 O O . LEU A 1 83 ? 12.643 -7.152 2.235 1.00 85.25 83 LEU A O 1
ATOM 603 N N . HIS A 1 84 ? 13.460 -9.233 2.473 1.00 70.25 84 HIS A N 1
ATOM 604 C CA . HIS A 1 84 ? 14.504 -8.870 3.409 1.00 70.25 84 HIS A CA 1
ATOM 605 C C . HIS A 1 84 ? 15.789 -8.652 2.611 1.00 70.25 84 HIS A C 1
ATOM 607 O O . HIS A 1 84 ? 16.342 -9.598 2.043 1.00 70.25 84 HIS A O 1
ATOM 613 N N . LYS A 1 85 ? 16.244 -7.403 2.514 1.00 54.22 85 LYS A N 1
ATOM 614 C CA . LYS A 1 85 ? 17.539 -7.109 1.899 1.00 54.22 85 LYS A CA 1
ATOM 615 C C . LYS A 1 85 ? 18.624 -7.372 2.952 1.00 54.22 85 LYS A C 1
ATOM 617 O O . LYS A 1 85 ? 18.869 -6.509 3.790 1.00 54.22 85 LYS A O 1
ATOM 622 N N . VAL A 1 86 ? 19.173 -8.593 2.935 1.00 46.44 86 VAL A N 1
ATOM 623 C CA . VAL A 1 86 ? 20.382 -8.997 3.688 1.00 46.44 86 VAL A CA 1
ATOM 624 C C . VAL A 1 86 ? 21.579 -8.127 3.328 1.00 46.44 86 VAL A C 1
ATOM 626 O O . VAL A 1 86 ? 21.709 -7.774 2.131 1.00 46.44 86 VAL A O 1
#

Foldseek 3Di:
DEAEEEAEDCEEAEAELYEYNYEYEHNNYEYEYDDANAEYAEEYEYADEYEYDNYEYEYEYEYQDAYYHYDPNYHHNYYYYYHHPD

pLDDT: mean 92.75, std 7.79, range [46.44, 97.62]

Sequence (86 aa):
NIIRGNVEAAGTVTLKQTHVEGSVTSIGGEVKTEQSGNEIQGDISASSRVTLNETKVTGDVTSKGLEVILEANNQVHGNILALHKV

Secondary structure (DSSP, 8-state):
-EEES-EEESS-EEEES-EEES-EEESSS-EEEESS-EEEES-EEESSEEEESSEEEES-EEESSSEEEE-SS-EEES-EEE----

Organism: Vibrio parahaemolyticus (NCBI:txid670)

Radius of gyration: 11.26 Å; chains: 1; bounding box: 33×22×22 Å